Protein AF-A0A448WUP8-F1 (afdb_monomer_lite)

Organism: NCBI:txid117903

Foldseek 3Di:
DVVVVVVVVVVVVVCCCVVPQQVVLVVVCVVVVHDPVCSVVPRNVVSSCVVVVVVLVCCCPPVVDPVSVVSNVVVVVCCVVVVVVVCVVPCPDDPPPPPDDD

Structure (mmCIF, N/CA/C/O backbone):
data_AF-A0A448WUP8-F1
#
_entry.id   AF-A0A448WUP8-F1
#
loop_
_atom_site.group_PDB
_atom_site.id
_atom_site.type_symbol
_atom_site.label_atom_id
_atom_site.label_alt_id
_atom_site.label_comp_id
_atom_site.label_asym_id
_atom_site.label_entity_id
_atom_site.label_seq_id
_atom_site.pdbx_PDB_ins_code
_atom_site.Cartn_x
_atom_site.Cartn_y
_atom_site.Cartn_z
_atom_site.occupancy
_atom_site.B_iso_or_equiv
_atom_site.auth_seq_id
_atom_site.auth_comp_id
_atom_site.auth_asym_id
_atom_site.auth_atom_id
_atom_site.pdbx_PDB_model_num
ATOM 1 N N . MET A 1 1 ? 0.130 7.962 -26.927 1.00 62.00 1 MET A N 1
ATOM 2 C CA . MET A 1 1 ? -0.627 6.705 -26.718 1.00 62.00 1 MET A CA 1
ATOM 3 C C . MET A 1 1 ? -0.263 6.023 -25.399 1.00 62.00 1 MET A C 1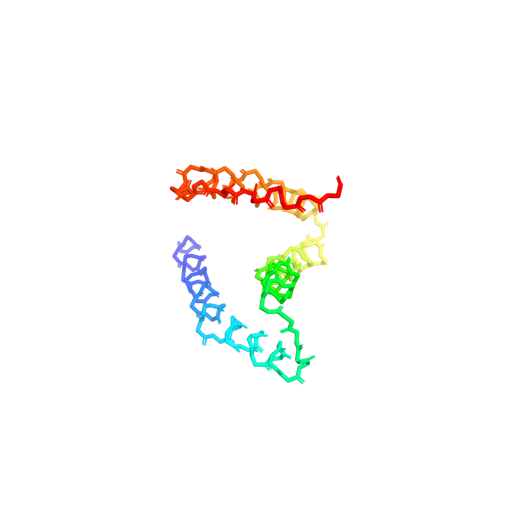
ATOM 5 O O . MET A 1 1 ? -1.174 5.678 -24.664 1.00 62.00 1 MET A O 1
ATOM 9 N N . HIS A 1 2 ? 1.021 5.928 -25.031 1.00 70.69 2 HIS A N 1
ATOM 10 C CA . HIS A 1 2 ? 1.446 5.307 -23.763 1.00 70.69 2 HIS A CA 1
ATOM 11 C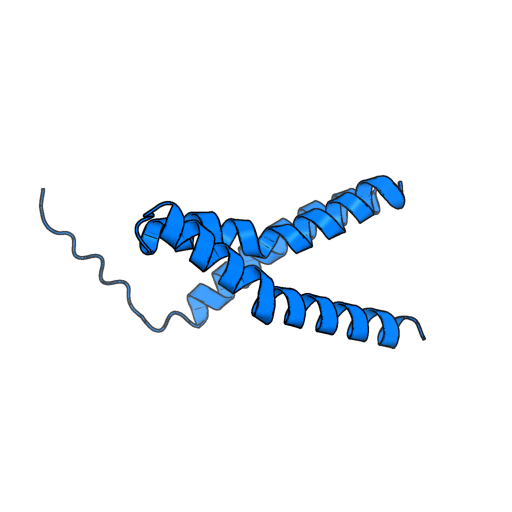 C . HIS A 1 2 ? 0.923 5.998 -22.490 1.00 70.69 2 HIS A C 1
ATOM 13 O O . HIS A 1 2 ? 0.470 5.309 -21.589 1.00 70.69 2 HIS A O 1
ATOM 19 N N . ILE A 1 3 ? 0.875 7.336 -22.442 1.00 80.88 3 ILE A N 1
ATOM 20 C CA . ILE A 1 3 ? 0.393 8.085 -21.259 1.00 80.88 3 ILE A CA 1
ATOM 21 C C . ILE A 1 3 ? -1.053 7.721 -20.884 1.00 80.88 3 ILE A C 1
ATOM 23 O O . ILE A 1 3 ? -1.340 7.484 -19.716 1.00 80.88 3 ILE A O 1
ATOM 27 N N . PHE A 1 4 ? -1.952 7.625 -21.868 1.00 85.31 4 PHE A N 1
ATOM 28 C CA . PHE A 1 4 ? -3.353 7.261 -21.629 1.00 85.31 4 PHE A CA 1
ATOM 29 C C . PHE A 1 4 ? -3.505 5.810 -21.159 1.00 85.31 4 PHE A C 1
ATOM 31 O O . PHE A 1 4 ? -4.314 5.540 -20.275 1.00 85.31 4 PHE A O 1
ATOM 38 N N . ALA A 1 5 ? -2.706 4.889 -21.707 1.00 82.19 5 ALA A N 1
ATOM 39 C CA . ALA A 1 5 ? -2.709 3.488 -21.291 1.00 82.19 5 ALA A CA 1
ATOM 40 C C . ALA A 1 5 ? -2.201 3.322 -19.849 1.00 82.19 5 ALA A C 1
ATOM 42 O O . ALA A 1 5 ? -2.824 2.620 -19.056 1.00 82.19 5 ALA A O 1
ATOM 43 N N . THR A 1 6 ? -1.119 4.016 -19.485 1.00 79.56 6 THR A N 1
ATOM 44 C CA . THR A 1 6 ? -0.583 3.997 -18.118 1.00 79.56 6 THR A CA 1
ATOM 45 C C . THR A 1 6 ? -1.576 4.589 -17.116 1.00 79.56 6 THR A C 1
ATOM 47 O O . THR A 1 6 ? -1.796 3.997 -16.065 1.00 79.56 6 THR A O 1
ATOM 50 N N . LEU A 1 7 ? -2.234 5.705 -17.452 1.00 83.25 7 LEU A N 1
ATOM 51 C CA . LEU A 1 7 ? -3.277 6.313 -16.613 1.00 83.25 7 LEU A CA 1
ATOM 52 C C . LEU A 1 7 ? -4.479 5.385 -16.402 1.00 83.25 7 LEU A C 1
ATOM 54 O O . LEU A 1 7 ? -4.971 5.265 -15.283 1.00 83.25 7 LEU A O 1
ATOM 58 N N . TYR A 1 8 ? -4.932 4.711 -17.461 1.00 86.69 8 TYR A N 1
ATOM 59 C CA . TYR A 1 8 ? -6.042 3.763 -17.380 1.00 86.69 8 TYR A CA 1
ATOM 60 C C . TYR A 1 8 ? -5.706 2.565 -16.483 1.00 86.69 8 TYR A C 1
ATOM 62 O O . TYR A 1 8 ? -6.497 2.201 -15.615 1.00 86.69 8 TYR A O 1
ATOM 70 N N . MET A 1 9 ? -4.509 1.992 -16.643 1.00 82.50 9 MET A N 1
ATOM 71 C CA . MET A 1 9 ? -4.038 0.890 -15.799 1.00 82.50 9 MET A CA 1
ATOM 72 C C . MET A 1 9 ? -3.844 1.321 -14.342 1.00 82.50 9 MET A C 1
ATOM 74 O O . MET A 1 9 ? -4.179 0.557 -13.440 1.00 82.50 9 MET A O 1
ATOM 78 N N . PHE A 1 10 ? -3.364 2.545 -14.102 1.00 82.31 10 PHE A N 1
ATOM 79 C CA . PHE A 1 10 ? -3.215 3.094 -12.754 1.00 82.31 10 PHE A CA 1
ATOM 80 C C . PHE A 1 10 ? -4.569 3.259 -12.051 1.00 82.31 10 PHE A C 1
ATOM 82 O O . PHE A 1 10 ? -4.728 2.803 -10.920 1.00 82.31 10 PHE A O 1
ATOM 89 N N . LEU A 1 11 ? -5.570 3.828 -12.735 1.00 85.44 11 LEU A N 1
ATOM 90 C CA . LEU A 1 11 ? -6.933 3.910 -12.198 1.00 85.44 11 LEU A CA 1
ATOM 91 C C . LEU A 1 11 ? -7.526 2.521 -11.939 1.00 85.44 11 LEU A C 1
ATOM 93 O O . LEU A 1 11 ? -8.146 2.307 -10.902 1.00 85.44 11 LEU A O 1
ATOM 97 N N . GLY A 1 12 ? -7.331 1.580 -12.867 1.00 86.19 12 GLY A N 1
ATOM 98 C CA . GLY A 1 12 ? -7.807 0.207 -12.713 1.00 86.19 12 GLY A CA 1
ATOM 99 C C . GLY A 1 12 ? -7.226 -0.468 -11.471 1.00 86.19 12 GLY A C 1
ATOM 100 O O . GLY A 1 12 ? -7.973 -1.044 -10.684 1.00 86.19 12 GLY A O 1
ATOM 101 N N . LEU A 1 13 ? -5.913 -0.339 -11.254 1.00 81.94 13 LEU A N 1
ATOM 102 C CA . LEU A 1 13 ? -5.245 -0.880 -10.071 1.00 81.94 13 LEU A CA 1
ATOM 103 C C . LEU A 1 13 ? -5.768 -0.225 -8.784 1.00 81.94 13 LEU A C 1
ATOM 105 O O . LEU A 1 13 ? -6.059 -0.938 -7.827 1.00 81.94 13 LEU A O 1
ATOM 109 N N . ALA A 1 14 ? -5.942 1.101 -8.779 1.00 83.31 14 ALA A N 1
ATOM 110 C CA . ALA A 1 14 ? -6.461 1.837 -7.626 1.00 83.31 14 ALA A CA 1
ATOM 111 C C . ALA A 1 14 ? -7.877 1.377 -7.241 1.00 83.31 14 ALA A C 1
ATOM 113 O O . ALA A 1 14 ? -8.130 1.084 -6.076 1.00 83.31 14 ALA A O 1
ATOM 114 N N . ILE A 1 15 ? -8.775 1.233 -8.223 1.00 87.00 15 ILE A N 1
ATOM 115 C CA . ILE A 1 15 ? -10.150 0.764 -7.990 1.00 87.00 15 ILE A CA 1
ATOM 116 C C . ILE A 1 15 ? -10.156 -0.681 -7.485 1.00 87.00 15 ILE A C 1
ATOM 118 O O . ILE A 1 15 ? -10.908 -1.003 -6.573 1.00 87.00 15 ILE A O 1
ATOM 122 N N . VAL A 1 16 ? -9.328 -1.563 -8.052 1.00 86.44 16 VAL A N 1
ATOM 123 C CA . VAL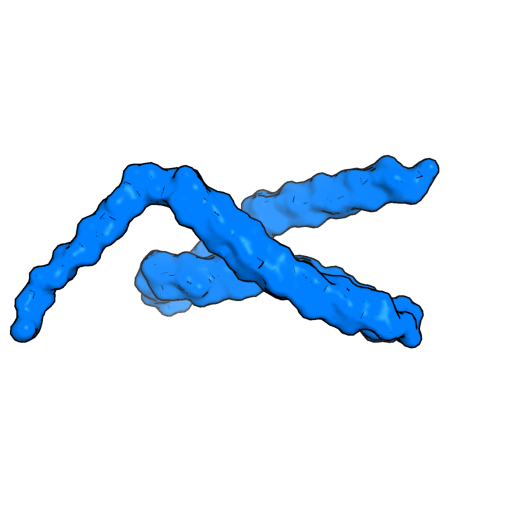 A 1 16 ? -9.258 -2.963 -7.605 1.00 86.44 16 VAL A CA 1
ATOM 124 C C . VAL A 1 16 ? -8.721 -3.062 -6.176 1.00 86.44 16 VAL A C 1
ATOM 126 O O . VAL A 1 16 ? -9.241 -3.846 -5.380 1.00 86.44 16 VAL A O 1
ATOM 129 N N . CYS A 1 17 ? -7.714 -2.257 -5.835 1.00 82.69 17 CYS A N 1
ATOM 130 C CA . CYS A 1 17 ? -7.155 -2.250 -4.488 1.00 82.69 17 CYS A CA 1
ATOM 131 C C . CYS A 1 17 ? -8.191 -1.783 -3.456 1.00 82.69 17 CYS A C 1
ATOM 133 O O . CYS A 1 17 ? -8.397 -2.452 -2.447 1.00 82.69 17 CYS A O 1
ATOM 135 N N . ASP A 1 18 ? -8.887 -0.685 -3.741 1.00 83.62 18 ASP A N 1
ATOM 136 C CA . ASP A 1 18 ? -9.871 -0.107 -2.823 1.00 83.62 18 ASP A CA 1
ATOM 137 C C . ASP A 1 18 ? -11.139 -0.973 -2.709 1.00 83.62 18 ASP A C 1
ATOM 139 O O . ASP A 1 18 ? -11.585 -1.306 -1.615 1.00 83.62 18 ASP A O 1
ATOM 143 N N . ALA A 1 19 ? -11.688 -1.428 -3.841 1.00 85.94 19 ALA A N 1
ATOM 144 C CA . ALA A 1 19 ? -12.977 -2.119 -3.864 1.00 85.94 19 ALA A CA 1
ATOM 145 C C . ALA A 1 19 ? -12.907 -3.615 -3.517 1.00 85.94 19 ALA A C 1
ATOM 147 O O . ALA A 1 19 ? -13.914 -4.180 -3.094 1.00 85.94 19 ALA A O 1
ATOM 148 N N . TYR A 1 20 ? -11.763 -4.276 -3.721 1.00 84.88 20 TYR A N 1
ATOM 149 C CA . TYR A 1 20 ? -11.647 -5.729 -3.528 1.00 84.88 20 TYR A CA 1
ATOM 150 C C . TYR A 1 20 ? -10.560 -6.113 -2.536 1.00 84.88 20 TYR A C 1
ATOM 152 O O . TYR A 1 20 ? -10.765 -7.002 -1.709 1.00 84.88 20 TYR A O 1
ATOM 160 N N . PHE A 1 21 ? -9.395 -5.478 -2.614 1.00 83.25 21 PHE A N 1
ATOM 161 C CA . PHE A 1 21 ? -8.238 -5.922 -1.852 1.00 83.25 21 PHE A CA 1
ATOM 162 C C . PHE A 1 21 ? -8.324 -5.513 -0.371 1.00 83.25 21 PHE A C 1
ATOM 164 O O . PHE A 1 21 ? -8.181 -6.376 0.491 1.00 83.25 21 PHE A O 1
ATOM 171 N N . VAL A 1 22 ? -8.661 -4.255 -0.065 1.00 83.81 22 VAL A N 1
ATOM 172 C CA . VAL A 1 22 ? -8.897 -3.781 1.316 1.00 83.81 22 VAL A CA 1
ATOM 173 C C . VAL A 1 22 ? -9.981 -4.593 2.050 1.00 83.81 22 VAL A C 1
ATOM 175 O O . VAL A 1 22 ? -9.669 -5.144 3.108 1.00 83.81 22 VAL A O 1
ATOM 178 N N . PRO A 1 23 ? -11.203 -4.781 1.507 1.00 86.69 23 PRO A N 1
ATOM 179 C CA . PRO A 1 23 ? -12.233 -5.563 2.199 1.00 86.69 23 PRO A CA 1
ATOM 180 C C . PRO A 1 23 ? -11.858 -7.044 2.349 1.00 86.69 23 PRO A C 1
ATOM 182 O O . PRO A 1 23 ? -12.237 -7.687 3.325 1.00 86.69 23 PRO A O 1
ATOM 185 N N . SER A 1 24 ? -11.058 -7.601 1.431 1.00 86.06 24 SER A N 1
ATOM 186 C CA . SER A 1 24 ? -10.536 -8.965 1.596 1.00 86.06 24 SER A CA 1
ATOM 187 C C . SER A 1 24 ? -9.602 -9.082 2.806 1.00 86.06 24 SER A C 1
ATOM 189 O O . SER A 1 24 ? -9.643 -10.088 3.515 1.00 86.06 24 SER A O 1
ATOM 191 N N . LEU A 1 25 ? -8.777 -8.063 3.072 1.00 84.38 25 LEU A N 1
ATOM 192 C CA . LEU A 1 25 ? -7.903 -8.031 4.249 1.00 84.38 25 LEU A CA 1
ATOM 193 C C . LEU A 1 25 ? -8.697 -7.885 5.552 1.00 84.38 25 LEU A C 1
ATOM 195 O O . LEU A 1 25 ? -8.338 -8.524 6.542 1.00 84.38 25 LEU A O 1
ATOM 199 N N . GLU A 1 26 ? -9.775 -7.095 5.552 1.00 84.25 26 GLU A N 1
ATOM 200 C CA . GLU A 1 26 ? -10.677 -6.969 6.706 1.00 84.25 26 GLU A CA 1
ATOM 201 C C . GLU A 1 26 ? -11.314 -8.313 7.065 1.00 84.25 26 GLU A C 1
ATOM 203 O O . GLU A 1 26 ? -11.214 -8.747 8.213 1.00 84.25 26 GLU A O 1
ATOM 208 N N . VAL A 1 27 ? -11.863 -9.034 6.081 1.00 87.38 27 VAL A N 1
ATOM 209 C CA . VAL A 1 27 ? -12.464 -10.359 6.308 1.00 87.38 27 VAL A CA 1
ATOM 210 C C . VAL A 1 27 ? -11.438 -11.350 6.869 1.00 87.38 27 VAL A C 1
ATOM 212 O O . VAL A 1 27 ? -11.741 -12.092 7.802 1.00 87.38 27 VAL A O 1
ATOM 215 N N . ILE A 1 28 ? -10.205 -11.363 6.349 1.00 85.88 28 ILE A N 1
ATOM 216 C CA . ILE A 1 28 ? -9.140 -12.238 6.872 1.00 85.88 28 ILE A CA 1
ATOM 217 C C . ILE A 1 28 ? -8.797 -11.874 8.322 1.00 85.88 28 ILE A C 1
ATOM 219 O O . ILE A 1 28 ? -8.652 -12.760 9.166 1.00 85.88 28 ILE A O 1
ATOM 223 N N . SER A 1 29 ? -8.700 -10.578 8.620 1.00 84.75 29 SER A N 1
ATOM 224 C CA . SER A 1 29 ? -8.447 -10.084 9.972 1.00 84.75 29 SER A CA 1
ATOM 225 C C . SER A 1 29 ? -9.549 -10.492 10.957 1.00 84.75 29 SER A C 1
ATOM 227 O O . SER A 1 29 ? -9.248 -10.893 12.085 1.00 84.75 29 SER A O 1
ATOM 229 N N . GLU A 1 30 ? -10.816 -10.425 10.541 1.00 84.25 30 GLU A N 1
ATOM 230 C CA . GLU A 1 30 ? -11.962 -10.858 11.347 1.00 84.25 30 GLU A CA 1
ATOM 231 C C . GLU A 1 30 ? -11.939 -12.368 11.609 1.00 84.25 30 GLU A C 1
ATOM 233 O O . GLU A 1 30 ? -12.110 -12.807 12.751 1.00 84.25 30 GLU A O 1
ATOM 238 N N . VAL A 1 31 ? -11.653 -13.171 10.578 1.00 85.94 31 VAL A N 1
ATOM 239 C CA . VAL A 1 31 ? -11.546 -14.636 10.692 1.00 85.94 31 VAL A CA 1
ATOM 240 C C . VAL A 1 31 ? -10.426 -15.038 11.653 1.00 85.94 31 VAL A C 1
ATOM 242 O O . VAL A 1 31 ? -10.582 -15.992 12.415 1.00 85.94 31 VAL A O 1
ATOM 245 N N . TRP A 1 32 ? -9.311 -14.306 11.658 1.00 83.81 32 TRP A N 1
ATOM 246 C CA . TRP A 1 32 ? -8.195 -14.539 12.581 1.00 83.81 32 TRP A CA 1
ATOM 247 C C . TRP A 1 32 ? -8.370 -13.884 13.957 1.00 83.81 32 TRP A C 1
ATOM 249 O O . TRP A 1 32 ? -7.498 -14.040 14.811 1.00 83.81 32 TRP A O 1
ATOM 259 N N . ASN A 1 33 ? -9.493 -13.200 14.206 1.00 82.25 33 ASN A N 1
ATOM 260 C CA . ASN A 1 33 ? -9.786 -12.534 15.478 1.00 82.25 33 ASN A CA 1
ATOM 261 C C . ASN A 1 33 ? -8.677 -11.551 15.914 1.00 82.25 33 ASN A C 1
ATOM 263 O O . ASN A 1 33 ? -8.379 -11.411 17.104 1.00 82.25 33 ASN A O 1
ATOM 267 N N . LEU A 1 34 ? -8.037 -10.866 14.955 1.00 81.00 34 LEU A N 1
ATOM 268 C CA . LEU A 1 34 ? -7.037 -9.857 15.294 1.00 81.00 34 LEU A CA 1
ATOM 269 C C . LEU A 1 34 ? -7.702 -8.626 15.908 1.00 81.00 34 LEU A C 1
ATOM 271 O O . LEU A 1 34 ? -8.752 -8.157 15.469 1.00 81.00 34 LEU A O 1
ATOM 275 N N . LYS A 1 35 ? -7.025 -8.044 16.900 1.00 80.94 35 LYS A N 1
ATOM 276 C CA . LYS A 1 35 ? -7.404 -6.738 17.434 1.00 80.94 35 LYS A CA 1
ATOM 277 C C . LYS A 1 35 ? -7.310 -5.693 16.306 1.00 80.94 35 LYS A C 1
ATOM 279 O O . LYS A 1 35 ? -6.273 -5.668 15.638 1.00 80.94 35 LYS A O 1
ATOM 284 N N . PRO A 1 36 ? -8.314 -4.815 16.119 1.00 75.62 36 PRO A N 1
ATOM 285 C CA . PRO A 1 36 ? -8.363 -3.864 15.002 1.00 75.62 36 PRO A CA 1
ATOM 286 C C . PRO A 1 36 ? -7.115 -2.976 14.904 1.00 75.62 36 PRO A C 1
ATOM 288 O O . PRO A 1 36 ? -6.632 -2.719 13.805 1.00 75.62 36 PRO A O 1
ATOM 291 N N . ASP A 1 37 ? -6.521 -2.606 16.044 1.00 78.50 37 ASP A N 1
ATOM 292 C CA . ASP A 1 37 ? -5.273 -1.832 16.082 1.00 78.50 37 ASP A CA 1
ATOM 293 C C . ASP A 1 37 ? -4.088 -2.594 15.458 1.00 78.50 37 ASP A C 1
ATOM 295 O O . ASP A 1 37 ? -3.289 -2.029 14.715 1.00 78.50 37 ASP A O 1
ATOM 299 N N . VAL A 1 38 ? -3.977 -3.898 15.740 1.00 80.19 38 VAL A N 1
ATOM 300 C CA . VAL A 1 38 ? -2.879 -4.751 15.251 1.00 80.19 38 VAL A CA 1
ATOM 301 C C . VAL A 1 38 ? -3.119 -5.150 13.795 1.00 80.19 38 VAL A C 1
ATOM 303 O O . VAL A 1 38 ? -2.192 -5.137 12.984 1.00 80.19 38 VAL A O 1
ATOM 306 N N . ALA A 1 39 ? -4.371 -5.450 13.449 1.00 81.12 39 ALA A N 1
ATOM 307 C CA . ALA A 1 39 ? -4.801 -5.727 12.086 1.00 81.12 39 ALA A CA 1
ATOM 308 C C . ALA A 1 39 ? -4.514 -4.556 11.142 1.00 81.12 39 ALA A C 1
ATOM 310 O O . ALA A 1 39 ? -3.947 -4.756 10.068 1.00 81.12 39 ALA A O 1
ATOM 311 N N . GLY A 1 40 ? -4.849 -3.335 11.567 1.00 77.69 40 GLY A N 1
ATOM 312 C CA . GLY A 1 40 ? -4.579 -2.122 10.805 1.00 77.69 40 GLY A CA 1
ATOM 313 C C . GLY A 1 40 ? -3.090 -1.842 10.660 1.00 77.69 40 GLY A C 1
ATOM 314 O O . GLY A 1 40 ? -2.607 -1.639 9.548 1.00 77.69 40 GLY A O 1
ATOM 315 N N . ALA A 1 41 ? -2.346 -1.907 11.768 1.00 77.00 41 ALA A N 1
ATOM 316 C CA . ALA A 1 41 ? -0.918 -1.603 11.773 1.00 77.00 41 ALA A CA 1
ATOM 317 C C . ALA A 1 41 ? -0.069 -2.609 10.981 1.00 77.00 41 ALA A C 1
ATOM 319 O O . ALA A 1 41 ? 0.984 -2.241 10.471 1.00 77.00 41 ALA A O 1
ATOM 320 N N . THR A 1 42 ? -0.495 -3.872 10.894 1.00 79.56 42 THR A N 1
ATOM 321 C CA . THR A 1 42 ? 0.290 -4.931 10.242 1.00 79.56 42 THR A CA 1
ATOM 322 C C . THR A 1 42 ? -0.341 -5.391 8.938 1.00 79.56 42 THR A C 1
ATOM 324 O O . THR A 1 42 ? 0.282 -5.285 7.889 1.00 79.56 42 THR A O 1
ATOM 327 N N . PHE A 1 43 ? -1.566 -5.913 8.982 1.00 79.31 43 PHE A N 1
ATOM 328 C CA . PHE A 1 43 ? -2.151 -6.645 7.859 1.00 79.31 43 PHE A CA 1
ATOM 329 C C . PHE A 1 43 ? -2.696 -5.708 6.777 1.00 79.31 43 PHE A C 1
ATOM 331 O O . PHE A 1 43 ? -2.405 -5.902 5.599 1.00 79.31 43 PHE A O 1
ATOM 338 N N . MET A 1 44 ? -3.418 -4.653 7.170 1.00 80.88 44 MET A N 1
ATOM 339 C CA . MET A 1 44 ? -3.905 -3.642 6.225 1.00 80.88 44 MET A CA 1
ATOM 340 C C . MET A 1 44 ? -2.756 -2.815 5.643 1.00 80.88 44 MET A C 1
ATOM 342 O O . MET A 1 44 ? -2.708 -2.606 4.432 1.00 80.88 44 MET A O 1
ATOM 346 N N . ALA A 1 45 ? -1.798 -2.411 6.486 1.00 78.25 45 ALA A N 1
ATOM 347 C CA . ALA A 1 45 ? -0.615 -1.673 6.050 1.00 78.25 45 ALA A CA 1
ATOM 348 C C . ALA A 1 45 ? 0.281 -2.494 5.104 1.00 78.25 45 ALA A C 1
ATOM 350 O O . ALA A 1 45 ? 0.624 -2.021 4.026 1.00 78.25 45 ALA A O 1
ATOM 351 N N . ALA A 1 46 ? 0.626 -3.739 5.458 1.00 79.19 46 ALA A N 1
ATOM 352 C CA . ALA A 1 46 ? 1.438 -4.598 4.589 1.00 79.19 46 ALA A CA 1
ATOM 353 C C . ALA A 1 46 ? 0.693 -4.993 3.310 1.00 79.19 46 ALA A C 1
ATOM 355 O O . ALA A 1 46 ? 1.295 -5.109 2.243 1.00 79.19 46 ALA A O 1
ATOM 356 N N . GLY A 1 47 ? -0.622 -5.188 3.418 1.00 79.25 47 GLY A N 1
ATOM 357 C CA . GLY A 1 47 ? -1.471 -5.469 2.283 1.00 79.25 47 GLY A CA 1
ATOM 358 C C . GLY A 1 47 ? -1.413 -4.351 1.252 1.00 79.25 47 GLY A C 1
ATOM 359 O O . GLY A 1 47 ? -1.178 -4.644 0.082 1.00 79.25 47 GLY A O 1
ATOM 360 N N . SER A 1 48 ? -1.622 -3.087 1.637 1.00 76.81 48 SER A N 1
ATOM 361 C CA . SER A 1 48 ? -1.716 -1.999 0.648 1.00 76.81 48 SER A CA 1
ATOM 362 C C . SER A 1 48 ? -0.439 -1.830 -0.189 1.00 76.81 48 SER A C 1
ATOM 364 O O . SER A 1 48 ? -0.528 -1.426 -1.345 1.00 76.81 48 SER A O 1
ATOM 366 N N . SER A 1 49 ? 0.720 -2.244 0.336 1.00 75.00 49 SER A N 1
ATOM 367 C CA . SER A 1 49 ? 1.997 -2.273 -0.390 1.00 75.00 49 SER A CA 1
ATOM 368 C C . SER A 1 49 ? 2.226 -3.534 -1.240 1.00 75.00 49 SER A C 1
ATOM 370 O O . SER A 1 49 ? 3.172 -3.581 -2.023 1.00 75.00 49 SER A O 1
ATOM 372 N N . ALA A 1 50 ? 1.389 -4.571 -1.143 1.00 75.94 50 ALA A N 1
ATOM 373 C CA . ALA A 1 50 ? 1.537 -5.804 -1.926 1.00 75.94 50 ALA A CA 1
ATOM 374 C C . ALA A 1 50 ? 1.425 -5.611 -3.461 1.00 75.94 50 ALA A C 1
ATOM 376 O O . ALA A 1 50 ? 2.223 -6.212 -4.185 1.00 75.94 50 ALA A O 1
ATOM 377 N N . PRO A 1 51 ? 0.509 -4.778 -4.003 1.00 71.81 51 PRO A N 1
ATOM 378 C CA . PRO A 1 51 ? 0.443 -4.477 -5.438 1.00 71.81 51 PRO A CA 1
ATOM 379 C C . PRO A 1 51 ? 1.691 -3.733 -5.938 1.00 71.81 51 PRO A C 1
ATOM 381 O O . PRO A 1 51 ? 2.192 -3.983 -7.037 1.00 71.81 51 PRO A O 1
ATOM 384 N N . GLU A 1 52 ? 2.226 -2.837 -5.111 1.00 70.69 52 GLU A N 1
ATOM 385 C CA . GLU A 1 52 ? 3.457 -2.084 -5.371 1.00 70.69 52 GLU A CA 1
ATOM 386 C C . GLU A 1 52 ? 4.667 -3.028 -5.374 1.00 70.69 52 GLU A C 1
ATOM 388 O O . GLU A 1 52 ? 5.493 -3.014 -6.287 1.00 70.69 52 GLU A O 1
ATOM 393 N N . LEU A 1 53 ? 4.722 -3.951 -4.414 1.00 73.06 53 LEU A N 1
ATOM 394 C CA . LEU A 1 53 ? 5.740 -4.995 -4.350 1.00 73.06 53 LEU A CA 1
ATOM 395 C C . LEU A 1 53 ? 5.666 -5.950 -5.557 1.00 73.06 53 LEU A C 1
ATOM 397 O O . LEU A 1 53 ? 6.691 -6.340 -6.111 1.00 73.06 53 LEU A O 1
ATOM 401 N N . ALA A 1 54 ? 4.464 -6.295 -6.023 1.00 72.75 54 ALA A N 1
ATOM 402 C CA . ALA A 1 54 ? 4.277 -7.138 -7.203 1.00 72.75 54 ALA A CA 1
ATOM 403 C C . ALA A 1 54 ? 4.719 -6.438 -8.500 1.00 72.75 54 ALA A C 1
ATOM 405 O O . ALA A 1 54 ? 5.419 -7.033 -9.321 1.00 72.75 54 ALA A O 1
ATOM 406 N N . THR A 1 55 ? 4.345 -5.171 -8.688 1.00 72.69 55 THR A N 1
ATOM 407 C CA . THR A 1 55 ? 4.742 -4.386 -9.872 1.00 72.69 55 THR A CA 1
ATOM 408 C C . THR A 1 55 ? 6.247 -4.135 -9.919 1.00 72.69 55 THR A C 1
ATOM 410 O O . THR A 1 55 ? 6.857 -4.248 -10.984 1.00 72.69 55 THR A O 1
ATOM 413 N N . THR A 1 56 ? 6.869 -3.879 -8.769 1.00 67.38 56 THR A N 1
ATOM 414 C CA . THR A 1 56 ? 8.323 -3.723 -8.654 1.00 67.38 56 THR A CA 1
ATOM 415 C C . THR A 1 56 ? 9.071 -5.040 -8.888 1.00 67.38 56 THR A C 1
ATOM 417 O O . THR A 1 56 ? 10.034 -5.052 -9.654 1.00 67.38 56 THR A O 1
ATOM 420 N N . LEU A 1 57 ? 8.592 -6.170 -8.350 1.00 71.88 57 LEU A N 1
ATOM 421 C CA . LEU A 1 57 ? 9.128 -7.507 -8.651 1.00 71.88 57 LEU A CA 1
ATOM 422 C C . LEU A 1 57 ? 9.069 -7.820 -10.150 1.00 71.88 57 LEU A C 1
ATOM 424 O O . LEU A 1 57 ? 10.065 -8.238 -10.738 1.00 71.88 57 LEU A O 1
ATOM 428 N N . VAL A 1 58 ? 7.921 -7.584 -10.786 1.00 72.81 58 VAL A N 1
ATOM 429 C CA . VAL A 1 58 ? 7.759 -7.760 -12.235 1.00 72.81 58 VAL A CA 1
ATOM 430 C C . VAL A 1 58 ? 8.744 -6.866 -12.992 1.00 72.81 58 VAL A C 1
ATOM 432 O O . VAL A 1 58 ? 9.431 -7.352 -13.886 1.00 72.81 58 VAL A O 1
ATOM 435 N N . GLY A 1 59 ? 8.895 -5.600 -12.597 1.00 67.12 59 GLY A N 1
ATOM 436 C CA . GLY A 1 59 ? 9.856 -4.675 -13.202 1.00 67.12 59 GLY A CA 1
ATOM 437 C C . GLY A 1 59 ? 11.313 -5.136 -13.093 1.00 67.12 59 GLY A C 1
ATOM 438 O O . GLY A 1 59 ? 12.059 -5.014 -14.061 1.00 67.12 59 GLY A O 1
ATOM 439 N N . VAL A 1 60 ? 11.711 -5.720 -11.959 1.00 67.00 60 VAL A N 1
ATOM 440 C CA . VAL A 1 60 ? 13.066 -6.261 -11.751 1.00 67.00 60 VAL A CA 1
ATOM 441 C C . VAL A 1 60 ? 13.302 -7.534 -12.571 1.00 67.00 60 VAL A C 1
ATOM 443 O O . VAL A 1 60 ? 14.323 -7.654 -13.247 1.00 67.00 60 VAL A O 1
ATOM 446 N N . PHE A 1 61 ? 12.370 -8.492 -12.543 1.00 67.12 61 PHE A N 1
ATOM 447 C CA . PHE A 1 61 ? 12.572 -9.807 -13.164 1.00 67.12 61 PHE A CA 1
ATOM 448 C C . PHE A 1 61 ? 12.371 -9.817 -14.690 1.00 67.12 61 PHE A C 1
ATOM 450 O O . PHE A 1 61 ? 13.056 -10.575 -15.389 1.00 67.12 61 PHE A O 1
ATOM 457 N N . ILE A 1 62 ? 11.451 -8.999 -15.219 1.00 66.44 62 ILE A N 1
ATOM 458 C CA . ILE A 1 62 ? 11.140 -8.939 -16.658 1.00 66.44 62 ILE A CA 1
ATOM 459 C C . ILE A 1 62 ? 12.010 -7.928 -17.400 1.00 66.44 62 ILE A C 1
ATOM 461 O O . ILE A 1 62 ? 12.520 -8.272 -18.466 1.00 66.44 62 ILE A O 1
ATOM 465 N N . SER A 1 63 ? 12.217 -6.724 -16.858 1.00 64.31 63 SER A N 1
ATOM 466 C CA . SER A 1 63 ? 12.935 -5.670 -17.588 1.00 64.31 63 SER A CA 1
ATOM 467 C C . SER A 1 63 ? 14.450 -5.881 -17.610 1.00 64.31 63 SER A C 1
ATOM 469 O O . SER A 1 63 ? 15.100 -5.313 -18.474 1.00 64.31 63 SER A O 1
ATOM 471 N N . LYS A 1 64 ? 15.014 -6.718 -16.715 1.00 58.47 64 LYS A N 1
ATOM 472 C CA . LYS A 1 64 ? 16.453 -7.074 -16.660 1.00 58.47 64 LYS A CA 1
ATOM 473 C C . LYS A 1 64 ? 17.431 -5.881 -16.652 1.00 58.47 64 LYS A C 1
ATOM 475 O O . LYS A 1 64 ? 18.619 -6.076 -16.879 1.00 58.47 64 LYS A O 1
ATOM 480 N N . ASP A 1 65 ? 16.949 -4.684 -16.342 1.00 56.47 65 ASP A N 1
ATOM 481 C CA . ASP A 1 65 ? 17.736 -3.457 -16.264 1.00 56.47 65 ASP A CA 1
ATOM 482 C C . ASP A 1 65 ? 17.823 -2.986 -14.805 1.00 56.47 65 ASP A C 1
ATOM 484 O O . ASP A 1 65 ? 16.848 -3.089 -14.054 1.00 56.47 65 ASP A O 1
ATOM 488 N N . ASP A 1 66 ? 18.960 -2.390 -14.420 1.00 61.62 66 ASP A N 1
ATOM 489 C CA . ASP A 1 66 ? 19.214 -1.797 -13.088 1.00 61.62 66 ASP A CA 1
ATOM 490 C C . ASP A 1 66 ? 18.148 -0.762 -12.657 1.00 61.62 66 ASP A C 1
ATOM 492 O O . ASP A 1 66 ? 17.997 -0.443 -11.475 1.00 61.62 66 ASP A O 1
ATOM 496 N N . VAL A 1 67 ? 17.344 -0.279 -13.611 1.00 63.97 67 VAL A N 1
ATOM 497 C CA . VAL A 1 67 ? 16.170 0.579 -13.394 1.00 63.97 67 VAL A CA 1
ATOM 498 C C . VAL A 1 67 ? 15.136 -0.081 -12.473 1.00 63.97 67 VAL A C 1
ATOM 500 O O . VAL A 1 67 ? 14.505 0.610 -11.674 1.00 63.97 67 VAL A O 1
ATOM 503 N N . GLY A 1 68 ? 14.973 -1.407 -12.539 1.00 61.59 68 GLY A N 1
ATOM 504 C CA . GLY A 1 68 ? 14.013 -2.131 -11.704 1.00 61.59 68 GLY A CA 1
ATOM 505 C C . GLY A 1 68 ? 14.343 -2.026 -10.216 1.00 61.59 68 GLY A C 1
ATOM 506 O O . GLY A 1 68 ? 13.455 -1.786 -9.402 1.00 61.59 68 GLY A O 1
ATOM 507 N N . LEU A 1 69 ? 15.627 -2.132 -9.858 1.00 67.06 69 LEU A N 1
ATOM 508 C CA . LEU A 1 69 ? 16.075 -2.051 -8.466 1.00 67.06 69 LEU A CA 1
ATOM 509 C C . LEU A 1 69 ? 15.929 -0.624 -7.915 1.00 67.06 69 LEU A C 1
ATOM 511 O O . LEU A 1 69 ? 15.469 -0.436 -6.789 1.00 67.06 69 LEU A O 1
ATOM 515 N N . GLY A 1 70 ? 16.248 0.382 -8.739 1.00 66.88 70 GLY A N 1
ATOM 516 C CA . GLY A 1 70 ? 16.038 1.793 -8.406 1.00 66.88 70 GLY A CA 1
ATOM 517 C C . GLY A 1 70 ? 14.562 2.148 -8.207 1.00 66.88 70 GLY A C 1
ATOM 518 O O . GLY A 1 70 ? 14.230 2.911 -7.302 1.00 66.88 70 GLY A O 1
ATOM 519 N N . ALA A 1 71 ? 13.663 1.545 -8.991 1.00 69.25 71 ALA A N 1
ATOM 520 C CA . ALA A 1 71 ? 12.224 1.717 -8.823 1.00 69.25 71 ALA A CA 1
ATOM 521 C C . ALA A 1 71 ? 11.710 1.100 -7.512 1.00 69.25 71 ALA A C 1
ATOM 523 O O . ALA A 1 71 ? 10.884 1.724 -6.849 1.00 69.25 71 ALA A O 1
ATOM 524 N N . VAL A 1 72 ? 12.218 -0.073 -7.104 1.00 68.50 72 VAL A N 1
ATOM 525 C CA . VAL A 1 72 ? 11.858 -0.728 -5.826 1.00 68.50 72 VAL A CA 1
ATOM 526 C C . VAL A 1 72 ? 12.252 0.149 -4.639 1.00 68.50 72 VAL A C 1
ATOM 528 O O . VAL A 1 72 ? 11.425 0.461 -3.786 1.00 68.50 72 VAL A O 1
ATOM 531 N N . VAL A 1 73 ? 13.519 0.569 -4.596 1.00 72.00 73 VAL A N 1
ATOM 532 C CA . VAL A 1 73 ? 14.044 1.370 -3.483 1.00 72.00 73 VAL A CA 1
ATOM 533 C C . VAL A 1 73 ? 13.358 2.734 -3.441 1.00 72.00 73 VAL A C 1
ATOM 535 O O . VAL A 1 73 ? 12.927 3.165 -2.376 1.00 72.00 73 VAL A O 1
ATOM 538 N N . GLY A 1 74 ? 13.182 3.382 -4.597 1.00 72.44 74 GLY A N 1
ATOM 539 C CA . GLY A 1 74 ? 12.537 4.691 -4.680 1.00 72.44 74 GLY A CA 1
ATOM 540 C C . GLY A 1 74 ? 11.064 4.679 -4.271 1.00 72.44 74 GLY A 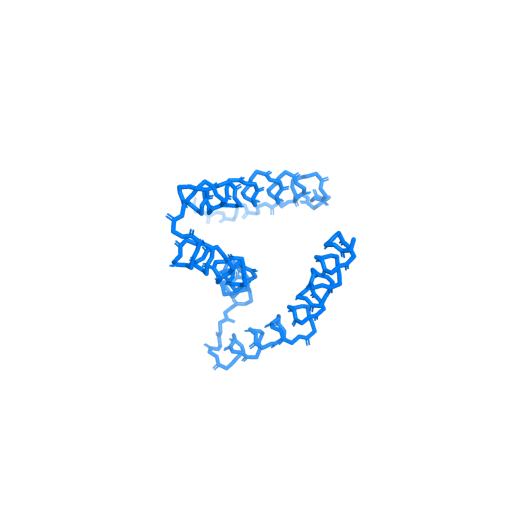C 1
ATOM 541 O O . GLY A 1 74 ? 10.615 5.621 -3.625 1.00 72.44 74 GLY A O 1
ATOM 542 N N . SER A 1 75 ? 10.309 3.623 -4.598 1.00 67.12 75 SER A N 1
ATOM 543 C CA . SER A 1 75 ? 8.901 3.517 -4.185 1.00 67.12 75 SER A CA 1
ATOM 544 C C . SER A 1 75 ? 8.748 3.233 -2.688 1.00 67.12 75 SER A C 1
ATOM 546 O O . SER A 1 75 ? 7.873 3.826 -2.060 1.00 67.12 75 SER A O 1
ATOM 548 N N . ALA A 1 76 ? 9.643 2.443 -2.085 1.00 69.19 76 ALA A N 1
ATOM 549 C CA . ALA A 1 76 ? 9.680 2.253 -0.634 1.00 69.19 76 ALA A CA 1
ATOM 550 C C . ALA A 1 76 ? 10.005 3.559 0.119 1.00 69.19 76 ALA A C 1
ATOM 552 O O . ALA A 1 76 ? 9.281 3.934 1.043 1.00 69.19 76 ALA A O 1
ATOM 553 N N . ASP A 1 77 ? 11.039 4.287 -0.313 1.00 75.06 77 ASP A N 1
ATOM 554 C CA . ASP A 1 77 ? 11.436 5.561 0.302 1.00 75.06 77 ASP A CA 1
ATOM 555 C C . ASP A 1 77 ? 10.353 6.637 0.129 1.00 75.06 77 ASP A C 1
ATOM 557 O O . ASP A 1 77 ? 10.037 7.373 1.064 1.00 75.06 77 ASP A O 1
ATOM 561 N N . PHE A 1 78 ? 9.724 6.694 -1.048 1.00 76.31 78 PHE A N 1
ATOM 562 C CA . PHE A 1 78 ? 8.618 7.608 -1.320 1.00 76.31 78 PHE A CA 1
ATOM 563 C C . PHE A 1 78 ? 7.398 7.310 -0.449 1.00 76.31 78 PHE A C 1
ATOM 565 O O . PHE A 1 78 ? 6.797 8.243 0.077 1.00 76.31 78 PHE A O 1
ATOM 572 N N . ASN A 1 79 ? 7.035 6.037 -0.268 1.00 72.31 79 ASN A N 1
ATOM 573 C CA . ASN A 1 79 ? 5.887 5.660 0.552 1.00 72.31 79 ASN A CA 1
ATOM 574 C C . ASN A 1 79 ? 6.143 6.041 2.024 1.00 72.31 79 ASN A C 1
ATOM 576 O O . ASN A 1 79 ? 5.345 6.756 2.625 1.00 72.31 79 ASN A O 1
ATOM 580 N N . VAL A 1 80 ? 7.325 5.722 2.564 1.00 73.94 80 VAL A N 1
ATOM 581 C CA . VAL A 1 80 ? 7.712 6.124 3.927 1.00 73.94 80 VAL A CA 1
ATOM 582 C C . VAL A 1 80 ? 7.735 7.646 4.076 1.00 73.94 80 VAL A C 1
ATOM 584 O O . VAL A 1 80 ? 7.109 8.178 4.986 1.00 73.94 80 VAL A O 1
ATOM 587 N N . MET A 1 81 ? 8.408 8.382 3.190 1.00 77.56 81 MET A N 1
ATOM 588 C CA . MET A 1 81 ? 8.505 9.835 3.331 1.00 77.56 81 MET A CA 1
ATOM 589 C C . MET A 1 81 ? 7.162 10.528 3.114 1.00 77.56 81 MET A C 1
ATOM 591 O O . MET A 1 81 ? 6.772 11.376 3.919 1.00 77.56 81 MET A O 1
ATOM 595 N N . LEU A 1 82 ? 6.449 10.195 2.040 1.00 77.12 82 LEU A N 1
ATOM 596 C CA . LEU A 1 82 ? 5.280 10.949 1.607 1.00 77.12 82 LEU A CA 1
ATOM 597 C C . LEU A 1 82 ? 4.028 10.555 2.392 1.00 77.12 82 LEU A C 1
ATOM 599 O O . LEU A 1 82 ? 3.300 11.449 2.823 1.00 77.12 82 LEU A O 1
ATOM 603 N N . VAL A 1 83 ? 3.809 9.266 2.676 1.00 76.38 83 VAL A N 1
ATOM 604 C CA . VAL A 1 83 ? 2.664 8.837 3.495 1.00 76.38 83 VAL A CA 1
ATOM 605 C C . VAL A 1 83 ? 2.833 9.279 4.939 1.00 76.38 83 VAL A C 1
ATOM 607 O O . VAL A 1 83 ? 1.897 9.860 5.477 1.00 76.38 83 VAL A O 1
ATOM 610 N N . ILE A 1 84 ? 4.015 9.134 5.554 1.00 78.12 84 ILE A N 1
ATOM 611 C CA . ILE A 1 84 ? 4.230 9.637 6.925 1.00 78.12 84 ILE A CA 1
ATOM 612 C C . ILE A 1 84 ? 4.074 11.160 6.970 1.00 78.12 84 ILE A C 1
ATOM 614 O O . ILE A 1 84 ? 3.429 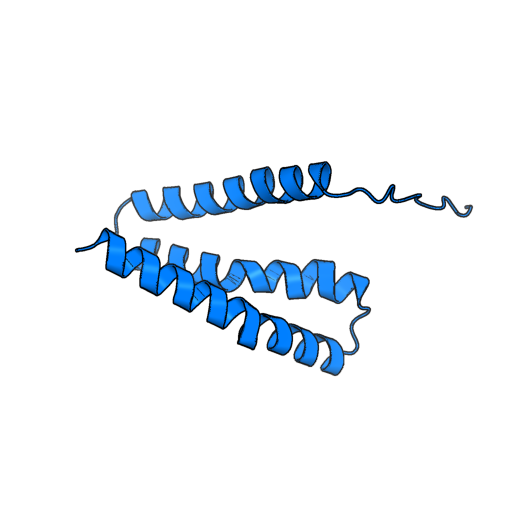11.669 7.884 1.00 78.12 84 ILE A O 1
ATOM 618 N N . SER A 1 85 ? 4.594 11.895 5.980 1.00 77.75 85 SER A N 1
ATOM 619 C CA . SER A 1 85 ? 4.453 13.359 5.937 1.00 77.75 85 SER A CA 1
ATOM 620 C C . SER A 1 85 ? 3.000 13.803 5.756 1.00 77.75 85 SER A C 1
ATOM 622 O O . SER A 1 85 ? 2.552 14.721 6.441 1.00 77.75 85 SE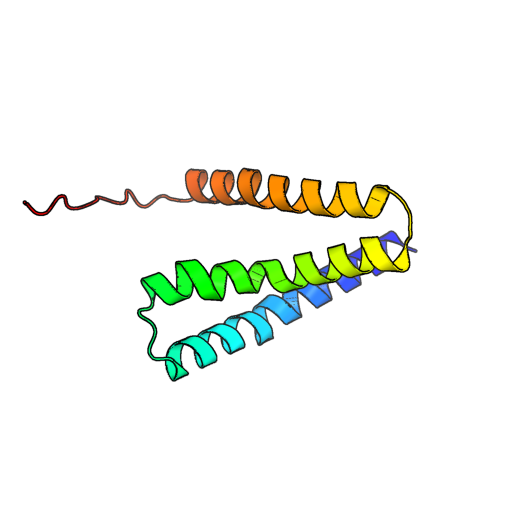R A O 1
ATOM 624 N N . LEU A 1 86 ? 2.237 13.153 4.871 1.00 81.62 86 LEU A N 1
ATOM 625 C CA . LEU A 1 86 ? 0.812 13.438 4.697 1.00 81.62 86 LEU A CA 1
ATOM 626 C C . LEU A 1 86 ? 0.011 13.040 5.938 1.00 81.62 86 LEU A C 1
ATOM 628 O O . LEU A 1 86 ? -0.798 13.834 6.408 1.00 81.62 86 LEU A O 1
ATOM 632 N N . CYS A 1 87 ? 0.262 11.865 6.515 1.00 75.31 87 CYS A N 1
ATOM 633 C CA . CYS A 1 87 ? -0.348 11.457 7.774 1.00 75.31 87 CYS A CA 1
ATOM 634 C C . CYS A 1 87 ? -0.039 12.464 8.883 1.00 75.31 87 CYS A C 1
ATOM 636 O O . CYS A 1 87 ? -0.955 12.851 9.592 1.00 75.31 87 CYS A O 1
ATOM 638 N N . ALA A 1 88 ? 1.196 12.956 9.002 1.00 75.69 88 ALA A N 1
ATOM 639 C CA . ALA A 1 88 ? 1.568 13.963 9.995 1.00 75.69 88 ALA A CA 1
ATOM 640 C C . ALA A 1 88 ? 0.889 15.324 9.754 1.00 75.69 88 ALA A C 1
ATOM 642 O O . ALA A 1 88 ? 0.491 15.986 10.708 1.00 75.69 88 ALA A O 1
ATOM 643 N N . LEU A 1 89 ? 0.724 15.738 8.494 1.00 80.19 89 LEU A N 1
ATOM 644 C CA . LEU A 1 89 ? 0.053 16.993 8.136 1.00 80.19 89 LEU A CA 1
ATOM 645 C C . LEU A 1 89 ? -1.468 16.933 8.328 1.00 80.19 89 LEU A C 1
ATOM 647 O O . LEU A 1 89 ? -2.079 17.916 8.748 1.00 80.19 89 LEU A O 1
ATOM 651 N N . PHE A 1 90 ? -2.086 15.797 8.005 1.00 77.25 90 PHE A N 1
ATOM 652 C CA . PHE A 1 90 ? -3.536 15.605 8.069 1.00 77.25 90 PHE A CA 1
ATOM 653 C C . PHE A 1 90 ? -4.016 14.982 9.384 1.00 77.25 90 PHE A C 1
ATOM 655 O O . PHE A 1 90 ? -5.219 15.023 9.659 1.00 77.25 90 PHE A O 1
ATOM 662 N N . ALA A 1 91 ? -3.116 14.470 10.229 1.00 69.19 91 ALA A N 1
ATOM 663 C CA . ALA A 1 91 ? -3.419 14.069 11.598 1.00 69.19 91 ALA A CA 1
ATOM 664 C C . ALA A 1 91 ? -3.777 15.305 12.436 1.00 69.19 91 ALA A C 1
ATOM 666 O O . ALA A 1 91 ? -2.981 15.854 13.189 1.00 69.19 91 ALA A O 1
ATOM 667 N N . LYS A 1 92 ? -5.036 15.734 12.327 1.00 52.62 92 LYS A N 1
ATOM 668 C CA . LYS A 1 92 ? -5.668 16.713 13.223 1.00 52.62 92 LYS A CA 1
ATOM 669 C C . LYS A 1 92 ? -5.932 16.159 14.625 1.00 52.62 92 LYS A C 1
ATOM 671 O O . LYS A 1 92 ? -6.339 16.911 15.508 1.00 52.62 92 LYS A O 1
ATOM 676 N N . GLN A 1 93 ? -5.739 14.859 14.833 1.00 53.62 93 GLN A N 1
ATOM 677 C CA . GLN A 1 93 ? -5.941 14.206 16.116 1.00 53.62 93 GLN A CA 1
ATOM 678 C C . GLN A 1 93 ? -4.618 14.214 16.887 1.00 53.62 93 GLN A C 1
ATOM 680 O O . GLN A 1 93 ? -3.700 13.462 16.563 1.00 53.62 93 GLN A O 1
ATOM 685 N N . PHE A 1 94 ? -4.520 15.038 17.932 1.00 59.25 94 PHE A N 1
ATOM 686 C CA . PHE A 1 94 ? -3.523 14.810 18.973 1.00 59.25 94 PHE A CA 1
ATOM 687 C C . PHE A 1 94 ? -3.788 13.414 19.541 1.00 59.25 94 PHE A C 1
ATOM 689 O O . PHE A 1 94 ? -4.800 13.200 20.211 1.00 59.25 94 PHE A O 1
ATOM 696 N N . LEU A 1 95 ? -2.904 12.453 19.268 1.00 54.22 95 LEU A N 1
ATOM 697 C CA . LEU A 1 95 ? -2.838 11.238 20.069 1.00 54.22 95 LEU A CA 1
ATOM 698 C C . LEU A 1 95 ? -2.373 11.664 21.463 1.00 54.22 95 LEU A C 1
ATOM 700 O O . LEU A 1 95 ? -1.181 11.711 21.755 1.00 54.22 95 LEU A O 1
ATOM 704 N N . VAL A 1 96 ? -3.334 12.026 22.317 1.00 52.88 96 VAL A N 1
ATOM 705 C CA . VAL A 1 96 ? -3.138 12.068 23.765 1.00 52.88 96 VAL A CA 1
ATOM 706 C C . VAL A 1 96 ? -2.877 10.627 24.171 1.00 52.88 96 VAL A C 1
ATOM 708 O O . VAL A 1 96 ? -3.793 9.843 24.414 1.00 52.88 96 VAL A O 1
ATOM 711 N N . MET A 1 97 ? -1.601 10.260 24.167 1.00 55.09 97 MET A N 1
ATOM 712 C CA . MET A 1 97 ? -1.127 9.049 24.804 1.00 55.09 97 MET A CA 1
ATOM 713 C C . MET A 1 97 ? -1.414 9.239 26.295 1.00 55.09 97 MET A C 1
ATOM 715 O O . MET A 1 97 ? -0.689 9.951 26.987 1.00 55.09 97 MET A O 1
ATOM 719 N N . TYR A 1 98 ? -2.526 8.684 26.782 1.00 49.06 98 TYR A N 1
ATOM 720 C CA . TYR A 1 98 ? -2.754 8.563 28.217 1.00 49.06 98 TYR A CA 1
ATOM 721 C C . TYR A 1 98 ? -1.616 7.689 28.754 1.00 49.06 98 TYR A C 1
ATOM 723 O O . TYR A 1 98 ? -1.655 6.464 28.649 1.00 49.06 98 TYR A O 1
ATOM 731 N N . MET A 1 99 ? -0.576 8.326 29.299 1.00 51.44 99 MET A N 1
ATOM 732 C CA . MET A 1 99 ? 0.354 7.695 30.227 1.00 51.44 99 MET A CA 1
ATOM 733 C C . MET A 1 99 ? -0.455 7.316 31.472 1.00 51.44 99 MET A C 1
ATOM 735 O O . MET A 1 99 ? -0.493 8.057 32.451 1.00 51.44 99 MET A O 1
ATOM 739 N N . ASN A 1 100 ? -1.166 6.191 31.413 1.00 46.47 100 ASN A N 1
ATOM 740 C CA . ASN A 1 100 ? -1.694 5.555 32.607 1.00 46.47 100 ASN A CA 1
ATOM 741 C C . ASN A 1 100 ? -0.559 4.725 33.218 1.00 46.47 100 ASN A C 1
ATOM 743 O O . ASN A 1 100 ? -0.232 3.654 32.717 1.00 46.47 100 ASN A O 1
ATOM 747 N N . THR A 1 101 ? 0.068 5.325 34.229 1.00 47.12 101 THR A N 1
ATOM 748 C CA . THR A 1 101 ? 0.724 4.727 35.399 1.00 47.12 101 THR A CA 1
ATOM 749 C C . THR A 1 101 ? 1.290 3.310 35.262 1.00 47.12 101 THR A C 1
ATOM 751 O O . THR A 1 101 ? 0.553 2.324 35.306 1.00 47.12 101 THR A O 1
ATOM 754 N N . ILE A 1 102 ? 2.623 3.233 35.302 1.00 46.97 102 ILE A N 1
ATOM 755 C CA . ILE A 1 102 ? 3.340 2.348 36.234 1.00 46.97 102 ILE A CA 1
ATOM 756 C C . ILE A 1 102 ? 4.304 3.231 37.024 1.00 46.97 102 ILE A C 1
ATOM 758 O O . ILE A 1 102 ? 4.939 4.098 36.379 1.00 46.97 102 ILE A O 1
#

Secondary structure (DSSP, 8-state):
-HHHHHHHHHHHHHHHIIIIIHHHHHHHHHHTT--HHHIIIIIIHHHHTHHHHHHHHHHHHHH-STHHHHHHHHHHHHIIIIIHHHHHHH--S---------

InterPro domains:
  IPR004481 Sodium/potassium/calcium exchanger [PTHR10846] (1-96)
  IPR004837 Sodium/calcium exchanger membrane region [PF01699] (3-92)
  IPR044880 NCX, central ion-binding domain superfamily [G3DSA:1.20.1420.30] (34-100)

Sequence (102 aa):
MHIFATLYMFLGLAIVCDAYFVPSLEVISEVWNLKPDVAGATFMAAGSSAPELATTLVGVFISKDDVGLGAVVGSADFNVMLVISLCALFAKQFLVMYMNTI

Radius of gyration: 17.55 Å; chains: 1; bounding box: 32×32×63 Å

pLDDT: mean 74.06, std 10.55, range [46.47, 87.38]